Protein AF-A0A151X798-F1 (afdb_monomer_lite)

Foldseek 3Di:
DVVVVVQVVVLVPPFQCQPPQAWPCPVPPDDPVPDDPVCPVRRGDDDPVRTDPHDDDDDCVVVVVVVVVPDDDDPDDDPDDDPDDD

InterPro domains:
  IPR026507 Piercer of microtubule wall 1/2 [PF14892] (19-84)
  IPR026507 Piercer of microtubule wall 1/2 [PTHR20899] (20-84)

Organism: NCBI:txid64791

Sequence (86 aa):
MLYFLYYLLIINNFLCFSEIFKGYGQDNPPHPCYWRTSMNYGWYAPTIHTVPTFYYPQNHSFSAELGRAGMYRNCSLNTELDKSLL

Structure (mmCIF, N/CA/C/O backbone):
data_AF-A0A151X798-F1
#
_entry.id   AF-A0A151X798-F1
#
loop_
_atom_site.group_PDB
_atom_site.id
_atom_site.type_symbol
_atom_site.label_atom_id
_atom_site.label_alt_id
_atom_site.label_comp_id
_atom_site.label_asym_id
_atom_site.label_entity_id
_atom_site.label_seq_id
_atom_site.pdbx_PDB_ins_code
_atom_site.Cartn_x
_atom_site.Cartn_y
_atom_site.Cartn_z
_atom_site.occupancy
_atom_site.B_iso_or_equiv
_atom_site.auth_seq_id
_atom_site.auth_comp_id
_atom_site.auth_asym_id
_atom_site.auth_atom_id
_atom_site.pdbx_PDB_model_num
ATOM 1 N N . MET A 1 1 ? 3.402 21.560 11.782 1.00 53.75 1 MET A N 1
ATOM 2 C CA . MET A 1 1 ? 4.803 21.341 11.349 1.00 53.75 1 MET A CA 1
ATOM 3 C C . MET A 1 1 ? 5.203 19.861 11.373 1.00 53.75 1 MET A C 1
ATOM 5 O O . MET A 1 1 ? 5.638 19.365 10.347 1.00 53.75 1 MET A O 1
ATOM 9 N N . LEU A 1 2 ? 4.968 19.121 12.468 1.00 47.81 2 LEU A N 1
ATOM 10 C CA . LEU A 1 2 ? 5.270 17.675 12.569 1.00 47.81 2 LEU A CA 1
ATOM 11 C C . LEU A 1 2 ? 4.491 16.772 11.584 1.00 47.81 2 LEU A C 1
ATOM 13 O O . LEU A 1 2 ? 5.070 15.860 11.008 1.00 47.81 2 LEU A O 1
ATOM 17 N N . TYR A 1 3 ? 3.210 17.061 11.321 1.00 56.31 3 TYR A N 1
ATOM 18 C CA . TYR A 1 3 ? 2.392 16.299 10.359 1.00 56.31 3 TYR A CA 1
ATOM 19 C C . TYR A 1 3 ? 2.916 16.383 8.914 1.00 56.31 3 TYR A C 1
ATOM 21 O O . TYR A 1 3 ? 2.921 15.392 8.194 1.00 56.31 3 TYR A O 1
ATOM 29 N N . PHE A 1 4 ? 3.402 17.556 8.500 1.00 50.91 4 PHE A N 1
ATOM 30 C CA . PHE A 1 4 ? 3.936 17.784 7.154 1.00 50.91 4 PHE A CA 1
ATOM 31 C C . PHE A 1 4 ? 5.236 17.001 6.921 1.00 50.91 4 PHE A C 1
ATOM 33 O O . PHE A 1 4 ? 5.421 16.400 5.868 1.00 50.91 4 PHE A O 1
ATOM 40 N N . LEU A 1 5 ? 6.096 16.935 7.941 1.00 47.03 5 LEU A N 1
ATOM 41 C CA . LEU A 1 5 ? 7.342 16.168 7.901 1.00 47.03 5 LEU A CA 1
ATOM 42 C C . LEU A 1 5 ? 7.096 14.650 7.851 1.00 47.03 5 LEU A C 1
ATOM 44 O O . LEU A 1 5 ? 7.842 13.946 7.180 1.00 47.03 5 LEU A O 1
ATOM 48 N N . TYR A 1 6 ? 6.034 14.144 8.489 1.00 56.16 6 TYR A N 1
ATOM 49 C CA . TYR A 1 6 ? 5.659 12.724 8.424 1.00 56.16 6 TYR A CA 1
ATOM 50 C C . TYR A 1 6 ? 5.157 12.313 7.028 1.00 56.16 6 TYR A C 1
ATOM 52 O O . TYR A 1 6 ? 5.572 11.282 6.501 1.00 56.16 6 TYR A O 1
ATOM 60 N N . TYR A 1 7 ? 4.336 13.152 6.384 1.00 49.91 7 TYR A N 1
ATOM 61 C CA . TYR A 1 7 ? 3.930 12.942 4.987 1.00 49.91 7 TYR A CA 1
ATOM 62 C C . TYR A 1 7 ? 5.127 13.011 4.031 1.00 49.91 7 TYR A C 1
ATOM 64 O O . TYR A 1 7 ? 5.258 12.164 3.148 1.00 49.91 7 TYR A O 1
ATOM 72 N N . LEU A 1 8 ? 6.040 13.963 4.244 1.00 45.47 8 LEU A N 1
ATOM 73 C CA . LEU A 1 8 ? 7.268 14.073 3.459 1.00 45.47 8 LEU A CA 1
ATOM 74 C C . LEU A 1 8 ? 8.171 12.836 3.644 1.00 45.47 8 LEU A C 1
ATOM 76 O O . LEU A 1 8 ? 8.730 12.347 2.667 1.00 45.47 8 LEU A O 1
ATOM 80 N N . LEU A 1 9 ? 8.270 12.273 4.854 1.00 49.03 9 LEU A N 1
ATOM 81 C CA . LEU A 1 9 ? 9.073 11.076 5.143 1.00 49.03 9 LEU A CA 1
ATOM 82 C C . LEU A 1 9 ? 8.517 9.800 4.480 1.00 49.03 9 LEU A C 1
ATOM 84 O O . LEU A 1 9 ? 9.300 8.978 4.001 1.00 49.03 9 LEU A O 1
ATOM 88 N N . ILE A 1 10 ? 7.188 9.645 4.410 1.00 49.97 10 ILE A N 1
ATOM 89 C CA . ILE A 1 10 ? 6.537 8.508 3.730 1.00 49.97 10 ILE A CA 1
ATOM 90 C C . ILE A 1 10 ? 6.710 8.600 2.206 1.00 49.97 10 ILE A C 1
ATOM 92 O O . ILE A 1 10 ? 7.012 7.593 1.563 1.00 49.97 10 ILE A O 1
ATOM 96 N N . ILE A 1 11 ? 6.583 9.803 1.634 1.00 51.09 11 ILE A N 1
ATOM 97 C CA . ILE A 1 11 ? 6.814 10.044 0.200 1.00 51.09 11 ILE A CA 1
ATOM 98 C C . ILE A 1 11 ? 8.281 9.762 -0.167 1.00 51.09 11 ILE A C 1
ATOM 100 O O . ILE A 1 11 ? 8.542 9.114 -1.181 1.00 51.09 11 ILE A O 1
ATOM 104 N N . ASN A 1 12 ? 9.232 10.174 0.681 1.00 49.34 12 ASN A N 1
ATOM 105 C CA . ASN A 1 12 ? 10.661 9.950 0.441 1.00 49.34 12 ASN A CA 1
ATOM 106 C C . ASN A 1 12 ? 11.087 8.483 0.575 1.00 49.34 12 ASN A C 1
ATOM 108 O O . ASN A 1 12 ? 12.046 8.093 -0.078 1.00 49.34 12 ASN A O 1
ATOM 112 N N . ASN A 1 13 ? 10.394 7.665 1.375 1.00 52.09 13 ASN A N 1
ATOM 113 C CA . ASN A 1 13 ? 10.820 6.281 1.578 1.00 52.09 13 ASN A CA 1
ATOM 114 C C . ASN A 1 13 ? 10.131 5.265 0.675 1.00 52.09 13 ASN A C 1
ATOM 116 O O . ASN A 1 13 ? 10.808 4.313 0.357 1.00 52.09 13 ASN A O 1
ATOM 120 N N . PHE A 1 14 ? 8.860 5.399 0.262 1.00 52.16 14 PHE A N 1
ATOM 121 C CA . PHE A 1 14 ? 8.155 4.301 -0.441 1.00 52.16 14 PHE A CA 1
ATOM 122 C C . PHE A 1 14 ? 7.984 4.486 -1.960 1.00 52.16 14 PHE A C 1
ATOM 124 O O . PHE A 1 14 ? 7.834 3.503 -2.680 1.00 52.16 14 PHE A O 1
ATOM 131 N N . LEU A 1 15 ? 8.027 5.718 -2.475 1.00 53.69 15 LEU A N 1
ATOM 132 C CA . LEU A 1 15 ? 7.738 5.994 -3.893 1.00 53.69 15 LEU A CA 1
ATOM 133 C C . LEU A 1 15 ? 8.947 6.497 -4.687 1.00 53.69 15 LEU A C 1
ATOM 135 O O . LEU A 1 15 ? 8.993 6.314 -5.897 1.00 53.69 15 LEU A O 1
ATOM 139 N N . CYS A 1 16 ? 9.961 7.056 -4.027 1.00 55.22 16 CYS A N 1
ATOM 140 C CA . CYS A 1 16 ? 11.230 7.430 -4.654 1.00 55.22 16 CYS A CA 1
ATOM 141 C C . CYS A 1 16 ? 12.246 6.279 -4.512 1.00 55.22 16 CYS A C 1
ATOM 143 O O . CYS A 1 16 ? 13.235 6.379 -3.798 1.00 55.22 16 CYS A O 1
ATOM 145 N N . PHE A 1 17 ? 11.948 5.123 -5.109 1.00 58.25 17 PHE A N 1
ATOM 146 C CA . PHE A 1 17 ? 12.617 3.851 -4.783 1.00 58.25 17 PHE A CA 1
ATOM 147 C C . PHE A 1 17 ? 13.601 3.362 -5.862 1.00 58.25 17 PHE A C 1
ATOM 149 O O . PHE A 1 17 ? 13.956 2.186 -5.873 1.00 58.25 17 PHE A O 1
ATOM 156 N N . SER A 1 18 ? 14.062 4.233 -6.769 1.00 56.19 18 SER A N 1
ATOM 157 C CA . SER A 1 18 ? 14.971 3.814 -7.853 1.00 56.19 18 SER A CA 1
ATOM 158 C C . SER A 1 18 ? 16.319 3.287 -7.341 1.00 56.19 18 SER A C 1
ATOM 160 O O . SER A 1 18 ? 16.939 2.479 -8.024 1.00 56.19 18 SER A O 1
ATOM 162 N N . GLU A 1 19 ? 16.790 3.730 -6.172 1.00 63.66 19 GLU A N 1
ATOM 163 C CA . GLU A 1 19 ? 18.088 3.300 -5.625 1.00 63.66 19 GLU A CA 1
ATOM 164 C C . GLU A 1 19 ? 17.981 2.077 -4.699 1.00 63.66 19 GLU A C 1
ATOM 166 O O . GLU A 1 19 ? 18.943 1.325 -4.550 1.00 63.66 19 GLU A O 1
ATOM 171 N N . ILE A 1 20 ? 16.808 1.841 -4.101 1.00 71.31 20 ILE A N 1
ATOM 172 C CA . ILE A 1 20 ? 16.612 0.801 -3.078 1.00 71.31 20 ILE A CA 1
ATOM 173 C C . ILE A 1 20 ? 15.920 -0.448 -3.671 1.00 71.31 20 ILE A C 1
ATOM 175 O O . ILE A 1 20 ? 16.167 -1.564 -3.216 1.00 71.31 20 ILE A O 1
ATOM 179 N N . PHE A 1 21 ? 15.100 -0.309 -4.721 1.00 80.56 21 PHE A N 1
ATOM 180 C CA . PHE A 1 21 ? 14.387 -1.414 -5.372 1.00 80.56 21 PHE A CA 1
ATOM 181 C C . PHE A 1 21 ? 14.846 -1.536 -6.820 1.00 80.56 21 PHE A C 1
ATOM 183 O O . PHE A 1 21 ? 14.613 -0.653 -7.638 1.00 80.56 21 PHE A O 1
ATOM 190 N N . LYS A 1 22 ? 15.480 -2.665 -7.140 1.00 81.38 22 LYS A N 1
ATOM 191 C CA . LYS A 1 22 ? 16.101 -2.907 -8.449 1.00 81.38 22 LYS A CA 1
ATOM 192 C C . LYS A 1 22 ? 15.166 -3.581 -9.460 1.00 81.38 22 LYS A C 1
ATOM 194 O O . LYS A 1 22 ? 15.530 -3.701 -10.623 1.00 81.38 22 LYS A O 1
ATOM 199 N N . GLY A 1 23 ? 13.964 -3.978 -9.04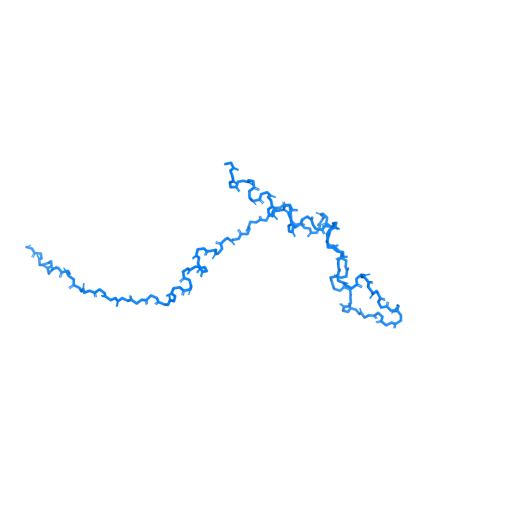0 1.00 83.62 23 GLY A N 1
ATOM 200 C CA . GLY A 1 23 ? 13.093 -4.8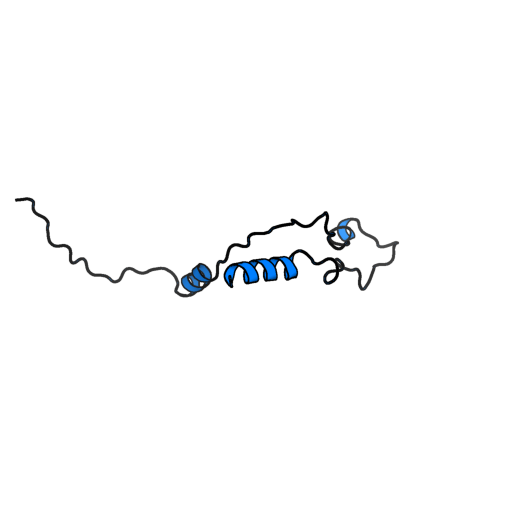70 -9.806 1.00 83.62 23 GLY A CA 1
ATOM 201 C C . GLY A 1 23 ? 13.241 -6.331 -9.378 1.00 83.62 23 GLY A C 1
ATOM 202 O O . GLY A 1 23 ? 14.150 -6.696 -8.630 1.00 83.62 23 GLY A O 1
ATOM 203 N N . TYR A 1 24 ? 12.316 -7.181 -9.813 1.00 86.94 24 TYR A N 1
ATOM 204 C CA . TYR A 1 24 ? 12.283 -8.590 -9.429 1.00 86.94 24 TYR A CA 1
ATOM 205 C C . TYR A 1 24 ? 13.237 -9.430 -10.285 1.00 86.94 24 TYR A C 1
ATOM 207 O O . TYR A 1 24 ? 13.243 -9.323 -11.507 1.00 86.94 24 TYR A O 1
ATOM 215 N N . GLY A 1 25 ? 14.014 -10.311 -9.644 1.00 84.44 25 GLY A N 1
ATOM 216 C CA . GLY A 1 25 ? 14.845 -11.302 -10.341 1.00 84.44 25 GLY A CA 1
ATOM 217 C C . GLY A 1 25 ? 16.151 -10.774 -10.948 1.00 84.44 25 GLY A C 1
ATOM 218 O O . GLY A 1 25 ? 16.841 -11.539 -11.615 1.00 84.44 25 GLY A O 1
ATOM 219 N N . GLN A 1 26 ? 16.520 -9.513 -10.687 1.00 84.88 26 GLN A N 1
ATOM 220 C CA . GLN A 1 26 ? 17.776 -8.916 -11.166 1.00 84.88 26 GLN A CA 1
ATOM 221 C C . GLN A 1 26 ? 19.032 -9.557 -10.562 1.00 84.88 26 GLN A C 1
ATOM 223 O O . GLN A 1 26 ? 20.066 -9.609 -11.221 1.00 84.88 26 GLN A O 1
ATOM 228 N N . ASP A 1 27 ? 18.956 -10.055 -9.324 1.00 85.75 27 ASP A N 1
ATOM 229 C CA . ASP A 1 27 ? 20.125 -10.598 -8.616 1.00 85.75 27 ASP A CA 1
ATOM 230 C C . ASP A 1 27 ? 20.573 -11.965 -9.157 1.00 85.75 27 ASP A C 1
ATOM 232 O O . ASP A 1 27 ? 21.711 -12.379 -8.944 1.00 85.75 27 ASP A O 1
ATOM 236 N N . ASN A 1 28 ? 19.689 -12.678 -9.861 1.00 87.50 28 ASN A N 1
ATOM 237 C CA . ASN A 1 28 ? 19.994 -13.967 -10.473 1.00 87.50 28 ASN A CA 1
ATOM 238 C C . ASN A 1 28 ? 19.243 -14.116 -11.805 1.00 87.50 28 ASN A C 1
ATOM 240 O O . ASN A 1 28 ? 18.202 -14.786 -11.860 1.00 87.50 28 ASN A O 1
ATOM 244 N N . PRO A 1 29 ? 19.729 -13.466 -12.875 1.00 88.88 29 PRO A N 1
ATOM 245 C CA . PRO A 1 29 ? 19.036 -13.472 -14.147 1.00 88.88 29 PRO A CA 1
ATOM 246 C C . PRO A 1 29 ? 19.051 -14.875 -14.775 1.00 88.88 29 PRO A C 1
ATOM 248 O O . PRO A 1 29 ? 20.090 -15.542 -14.795 1.00 88.88 29 PRO A O 1
ATOM 251 N N . PRO A 1 30 ? 17.911 -15.345 -15.313 1.00 89.81 30 PRO A N 1
ATOM 252 C CA . PRO A 1 30 ? 17.855 -16.619 -16.009 1.00 89.81 30 PRO A CA 1
ATOM 253 C C . PRO A 1 30 ? 18.652 -16.547 -17.314 1.00 89.81 30 PRO A C 1
ATOM 255 O O . PRO A 1 30 ? 18.793 -15.489 -17.929 1.00 89.81 30 PRO A O 1
ATOM 258 N N . HIS A 1 31 ? 19.131 -17.701 -17.776 1.00 92.62 31 HIS A N 1
ATOM 259 C CA . HIS A 1 31 ? 19.801 -17.783 -19.069 1.00 92.62 31 HIS A CA 1
ATOM 260 C C . HIS A 1 31 ? 18.871 -17.277 -20.193 1.00 92.62 31 HIS A C 1
ATOM 262 O O . HIS A 1 31 ? 17.695 -17.657 -20.204 1.00 92.62 31 HIS A O 1
ATOM 268 N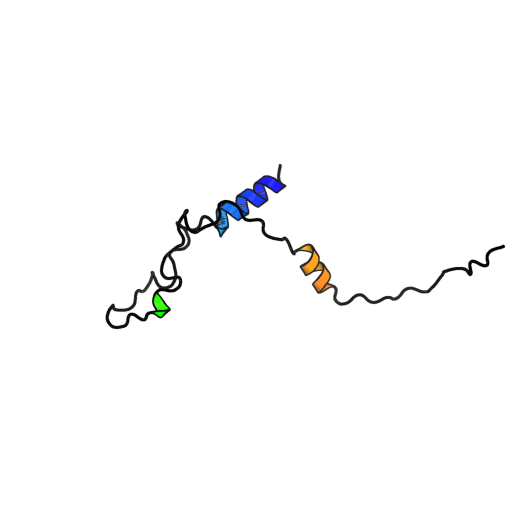 N . PRO A 1 32 ? 19.369 -16.498 -21.175 1.00 90.56 32 PRO A N 1
ATOM 269 C CA . PRO A 1 32 ? 18.535 -15.894 -22.219 1.00 90.56 32 PRO A CA 1
ATOM 270 C C . PRO A 1 32 ? 17.655 -16.886 -22.993 1.00 90.56 32 PRO A C 1
ATOM 272 O O . PRO A 1 32 ? 16.520 -16.568 -23.331 1.00 90.56 32 PRO A O 1
ATOM 275 N N . CYS A 1 33 ? 18.125 -18.119 -23.219 1.00 94.81 33 CYS A N 1
ATOM 276 C CA . CYS A 1 33 ? 17.323 -19.153 -23.892 1.00 94.81 33 CYS A CA 1
ATOM 277 C C . CYS A 1 33 ? 16.111 -19.648 -23.083 1.00 94.81 33 CYS A C 1
ATOM 279 O O . CYS A 1 33 ? 15.241 -20.298 -23.652 1.00 94.81 33 CYS A O 1
ATOM 281 N N . TYR A 1 34 ? 16.043 -19.360 -21.781 1.00 92.12 34 TYR A N 1
ATOM 282 C CA . TYR A 1 34 ? 14.908 -19.696 -20.913 1.00 92.12 34 TYR A CA 1
ATOM 283 C C . TYR A 1 34 ? 14.105 -18.455 -20.500 1.00 92.12 34 TYR A C 1
ATOM 285 O O . TYR A 1 34 ? 13.326 -18.506 -19.544 1.00 92.12 34 TYR A O 1
ATOM 293 N N . TRP A 1 35 ? 14.284 -17.339 -21.212 1.00 91.50 35 TRP A N 1
ATOM 294 C CA . TRP A 1 35 ? 13.524 -16.119 -20.981 1.00 91.50 35 TRP A CA 1
ATOM 295 C C . TRP A 1 35 ? 12.046 -16.316 -21.327 1.00 91.50 35 TRP A C 1
ATOM 297 O O . TRP A 1 35 ? 11.697 -16.769 -22.417 1.00 91.50 35 TRP A O 1
ATOM 307 N N . ARG A 1 36 ? 11.156 -15.954 -20.401 1.00 89.69 36 ARG A N 1
ATOM 308 C CA . ARG A 1 36 ? 9.699 -16.043 -20.577 1.00 89.69 36 ARG A CA 1
ATOM 309 C C . ARG A 1 36 ? 9.093 -14.650 -20.585 1.00 89.69 36 ARG A C 1
ATOM 311 O O . ARG A 1 36 ? 9.542 -13.771 -19.862 1.00 89.69 36 ARG A O 1
ATOM 318 N N . THR A 1 37 ? 8.011 -14.458 -21.331 1.00 91.75 37 THR A N 1
ATOM 319 C CA . THR A 1 37 ? 7.315 -13.160 -21.416 1.00 91.75 37 THR A CA 1
ATOM 320 C C . THR A 1 37 ? 6.807 -12.660 -20.064 1.00 91.75 37 THR A C 1
ATOM 322 O O . THR A 1 37 ? 6.818 -11.458 -19.816 1.00 91.75 37 THR A O 1
ATOM 325 N N . SER A 1 38 ? 6.427 -13.572 -19.165 1.00 91.00 38 SER A N 1
ATOM 326 C CA . SER A 1 38 ? 6.022 -13.248 -17.795 1.00 91.00 38 SER A CA 1
ATOM 327 C C . SER A 1 38 ? 7.155 -12.675 -16.943 1.00 91.00 38 SER A C 1
ATOM 329 O O . SER A 1 38 ? 6.877 -11.916 -16.021 1.00 91.00 38 SER A O 1
ATOM 331 N N . MET A 1 39 ? 8.419 -12.982 -17.261 1.00 90.12 39 MET A N 1
ATOM 332 C CA . MET A 1 39 ? 9.580 -12.455 -16.534 1.00 90.12 39 MET A CA 1
ATOM 333 C C . MET A 1 39 ? 9.767 -10.955 -16.749 1.00 90.12 39 MET A C 1
ATOM 335 O O . MET A 1 39 ? 10.385 -10.319 -15.911 1.00 90.12 39 MET A O 1
ATOM 339 N N . ASN A 1 40 ? 9.201 -10.375 -17.815 1.00 89.50 40 ASN A N 1
ATOM 340 C CA . ASN A 1 40 ? 9.248 -8.930 -18.045 1.00 89.50 40 ASN A CA 1
ATOM 341 C C . ASN A 1 40 ? 8.454 -8.139 -16.989 1.00 89.50 40 ASN A C 1
ATOM 343 O O . ASN A 1 40 ? 8.738 -6.963 -16.754 1.00 89.50 40 ASN A O 1
ATOM 347 N N . TYR A 1 41 ? 7.438 -8.750 -16.368 1.00 91.19 41 TYR A N 1
ATOM 348 C CA . TYR A 1 41 ? 6.597 -8.060 -15.396 1.00 91.19 41 TYR A CA 1
ATOM 349 C C . TYR A 1 41 ? 7.376 -7.766 -14.113 1.00 91.19 41 TYR A C 1
ATOM 351 O O . TYR A 1 41 ? 7.864 -8.673 -13.443 1.00 91.19 41 TYR A O 1
ATOM 359 N N . GLY A 1 42 ? 7.492 -6.478 -13.780 1.00 87.88 42 GLY A N 1
ATOM 360 C CA . GLY A 1 42 ? 8.236 -6.015 -12.611 1.00 87.88 42 GLY A CA 1
ATOM 361 C C . GLY A 1 42 ? 9.743 -6.299 -12.673 1.00 87.88 42 GLY A C 1
ATOM 362 O O . GLY A 1 42 ? 10.418 -6.165 -11.656 1.00 87.88 42 GLY A O 1
ATOM 363 N N . TRP A 1 43 ? 10.271 -6.667 -13.848 1.00 89.38 43 TRP A N 1
ATOM 364 C CA . TRP A 1 43 ? 11.707 -6.854 -14.066 1.00 89.38 43 TRP A CA 1
ATOM 365 C C . TRP A 1 43 ? 12.475 -5.562 -13.812 1.00 89.38 43 TRP A C 1
ATOM 367 O O . TRP A 1 43 ? 13.492 -5.569 -13.131 1.00 89.38 43 TRP A O 1
ATOM 377 N N . TYR A 1 44 ? 11.977 -4.449 -14.351 1.00 87.69 44 TYR A N 1
ATOM 378 C CA . TYR A 1 44 ? 12.624 -3.147 -14.252 1.00 87.69 44 TYR A CA 1
ATOM 379 C C . TYR A 1 44 ? 12.177 -2.391 -13.002 1.00 87.69 44 TYR A C 1
ATOM 381 O O . TYR A 1 44 ? 10.992 -2.370 -12.661 1.00 87.69 44 TYR A O 1
ATOM 389 N N . ALA A 1 45 ? 13.134 -1.726 -12.356 1.00 86.62 45 ALA A N 1
ATOM 390 C CA . ALA A 1 45 ? 12.856 -0.759 -11.306 1.00 86.62 45 ALA A CA 1
ATOM 391 C C . ALA A 1 45 ? 11.989 0.405 -11.831 1.00 86.62 45 ALA A C 1
ATOM 393 O O . ALA A 1 45 ? 12.146 0.823 -12.984 1.00 86.62 45 ALA A O 1
ATOM 394 N N . PRO A 1 46 ? 11.101 0.968 -10.994 1.00 84.00 46 PRO A N 1
ATOM 395 C CA . PRO A 1 46 ? 10.389 2.187 -11.328 1.00 84.00 46 PRO A CA 1
ATOM 396 C C . PRO A 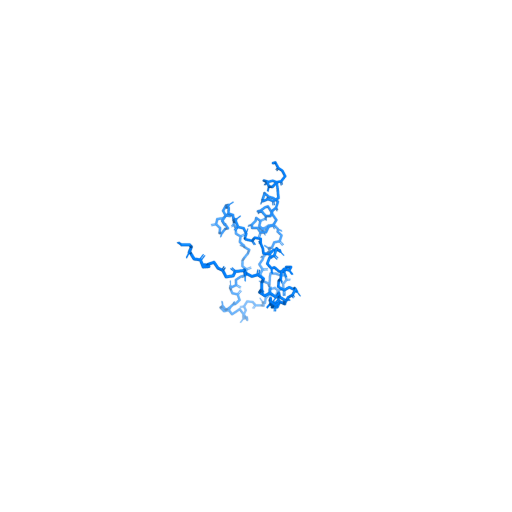1 46 ? 11.367 3.367 -11.406 1.00 84.00 46 PRO A C 1
ATOM 398 O O . PRO A 1 46 ? 12.312 3.476 -10.626 1.00 84.00 46 PRO A O 1
ATOM 401 N N . THR A 1 47 ? 11.113 4.277 -12.341 1.00 80.12 47 THR A N 1
ATOM 402 C CA . THR A 1 47 ? 11.869 5.523 -12.518 1.00 80.12 47 THR A CA 1
ATOM 403 C C . THR A 1 47 ? 11.059 6.723 -12.029 1.00 80.12 47 THR A C 1
ATOM 405 O O . THR A 1 47 ? 9.845 6.620 -11.817 1.00 80.12 47 THR A O 1
ATOM 408 N N . ILE A 1 48 ? 11.700 7.893 -11.927 1.00 79.25 48 ILE A N 1
ATOM 409 C CA . ILE A 1 48 ? 11.048 9.162 -11.551 1.00 79.25 48 ILE A CA 1
ATOM 410 C C . ILE A 1 48 ? 9.839 9.520 -12.430 1.00 79.25 48 ILE A C 1
ATOM 412 O O . ILE A 1 48 ? 8.965 10.263 -12.002 1.00 79.25 48 ILE A O 1
ATOM 416 N N . HIS A 1 49 ? 9.780 8.990 -13.655 1.00 83.75 49 HIS A N 1
ATOM 417 C CA . HIS A 1 49 ? 8.698 9.245 -14.606 1.00 83.75 49 HIS A CA 1
ATOM 418 C C . HIS A 1 49 ? 7.532 8.262 -14.467 1.00 83.75 49 HIS A C 1
ATOM 420 O O . HIS A 1 49 ? 6.466 8.494 -15.028 1.00 83.75 49 HIS A O 1
A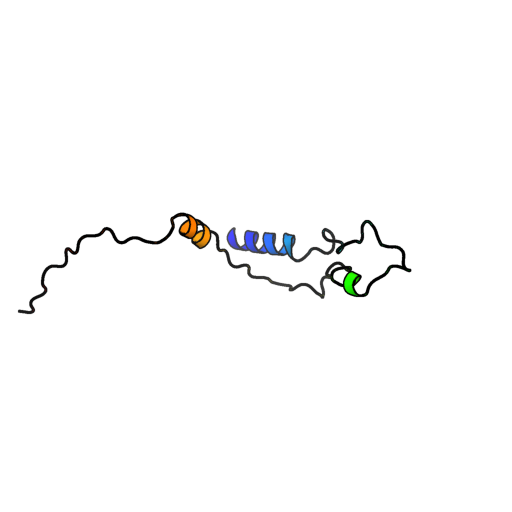TOM 426 N N . THR A 1 50 ? 7.729 7.157 -13.745 1.00 83.88 50 THR A N 1
ATOM 427 C CA . THR A 1 50 ? 6.698 6.128 -13.524 1.00 83.88 50 THR A CA 1
ATOM 428 C C . THR A 1 50 ? 6.024 6.236 -12.159 1.00 83.88 50 THR A C 1
ATOM 430 O O . THR A 1 50 ? 4.987 5.616 -11.944 1.00 83.88 50 THR A O 1
ATOM 433 N N . VAL A 1 51 ? 6.605 7.007 -11.235 1.00 79.94 51 VAL A N 1
ATOM 434 C CA . VAL A 1 51 ? 6.096 7.177 -9.868 1.00 79.94 51 VAL A CA 1
ATOM 435 C C . VAL A 1 51 ? 5.362 8.512 -9.728 1.00 79.94 51 VAL A C 1
ATOM 437 O O . VAL A 1 51 ? 5.766 9.502 -10.341 1.00 79.94 51 VAL A O 1
ATOM 440 N N . PRO A 1 52 ? 4.278 8.579 -8.937 1.00 79.94 52 PRO A N 1
ATOM 441 C CA . PRO A 1 52 ? 3.578 9.835 -8.709 1.00 79.94 52 PRO A CA 1
ATOM 442 C C . PRO A 1 52 ? 4.426 10.776 -7.846 1.00 79.94 52 PRO A C 1
ATOM 444 O O . PRO A 1 52 ? 5.062 10.354 -6.882 1.00 79.94 52 PRO A O 1
ATOM 447 N N . THR A 1 53 ? 4.383 12.075 -8.148 1.00 77.00 53 THR A N 1
ATOM 448 C CA . THR A 1 53 ? 5.084 13.108 -7.362 1.00 77.00 53 THR A CA 1
ATOM 449 C C . THR A 1 53 ? 4.514 13.253 -5.949 1.00 77.00 53 THR A C 1
ATOM 451 O O . THR A 1 53 ? 5.242 13.577 -5.015 1.00 77.00 53 THR A O 1
ATOM 454 N N . PHE A 1 54 ? 3.215 12.995 -5.780 1.00 75.00 54 PHE A N 1
ATOM 455 C CA . PHE A 1 54 ? 2.530 13.061 -4.493 1.00 75.00 54 PHE A CA 1
ATOM 456 C C . PHE A 1 54 ? 1.618 11.852 -4.308 1.00 75.00 54 PHE A C 1
ATOM 458 O O . PHE A 1 54 ? 0.936 11.422 -5.237 1.00 75.00 54 PHE A O 1
ATOM 465 N N . TYR A 1 55 ? 1.579 11.337 -3.083 1.00 77.12 55 TYR A N 1
ATOM 466 C CA . TYR A 1 55 ? 0.692 10.257 -2.672 1.00 77.12 55 TYR A CA 1
ATOM 467 C C . TYR A 1 55 ? 0.157 10.542 -1.274 1.00 77.12 55 TYR A C 1
ATOM 469 O O . TYR A 1 55 ? 0.900 10.962 -0.386 1.00 77.12 55 TYR A O 1
ATOM 477 N N . TYR A 1 56 ? -1.137 10.301 -1.086 1.00 78.88 56 TYR A N 1
ATOM 478 C CA . TYR A 1 56 ? -1.846 10.563 0.161 1.00 78.88 56 TYR A CA 1
ATOM 479 C C . TYR A 1 56 ? -2.345 9.234 0.736 1.00 78.88 56 TYR A C 1
ATOM 481 O O . TYR A 1 56 ? -3.469 8.826 0.436 1.00 78.88 56 TYR A O 1
ATOM 489 N N . PRO A 1 57 ? -1.516 8.518 1.520 1.00 80.31 57 PRO A N 1
ATOM 490 C CA . PRO A 1 57 ? -1.950 7.281 2.148 1.00 80.31 57 PRO A CA 1
ATOM 491 C C . PRO A 1 57 ? -3.075 7.564 3.141 1.00 80.31 57 PRO A C 1
ATOM 493 O O . PRO A 1 57 ? -3.021 8.523 3.914 1.00 80.31 57 PRO A O 1
ATOM 496 N N . GLN A 1 58 ? -4.075 6.690 3.162 1.00 84.75 58 GLN A N 1
ATOM 497 C CA . GLN A 1 58 ? -5.083 6.714 4.211 1.00 84.75 58 GLN A CA 1
ATOM 498 C C . GLN A 1 58 ? -4.531 6.028 5.461 1.00 84.75 58 GLN A C 1
ATOM 500 O O . GLN A 1 58 ? -4.010 4.914 5.405 1.00 84.75 58 GLN A O 1
ATOM 505 N N . ASN A 1 59 ? -4.636 6.706 6.603 1.00 86.00 59 ASN A N 1
ATOM 506 C CA . ASN A 1 59 ? -4.258 6.129 7.882 1.00 86.00 59 ASN A CA 1
ATOM 507 C C . ASN A 1 59 ? -5.449 5.373 8.478 1.00 86.00 59 ASN A C 1
ATOM 509 O O . ASN A 1 59 ? -6.430 5.981 8.904 1.00 86.00 59 ASN A O 1
ATOM 513 N N . HIS A 1 60 ? -5.333 4.049 8.543 1.00 89.62 60 HIS A N 1
ATOM 514 C CA . HIS A 1 60 ? -6.348 3.174 9.125 1.00 89.62 60 HIS A CA 1
ATOM 515 C C . HIS A 1 60 ? -6.028 2.746 10.565 1.00 89.62 60 HIS A C 1
ATOM 517 O O . HIS A 1 60 ? -6.688 1.846 11.075 1.00 89.62 60 HIS A O 1
ATOM 523 N N . SER A 1 61 ? -5.050 3.360 11.246 1.00 92.12 61 SER A N 1
AT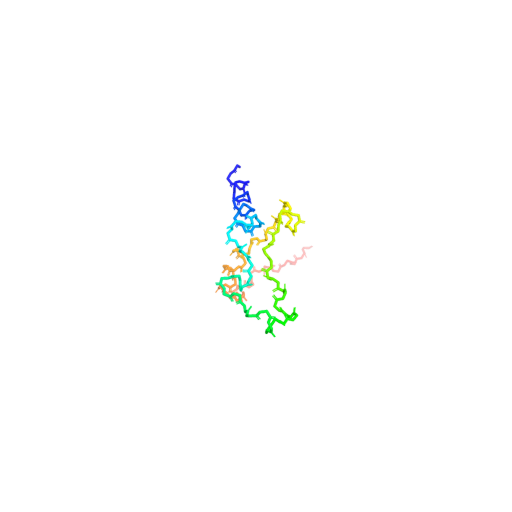OM 524 C CA . SER A 1 61 ? -4.642 2.946 12.598 1.00 92.12 61 SER A CA 1
ATOM 525 C C . SER A 1 61 ? -5.796 3.001 13.604 1.00 92.12 61 SER A C 1
ATOM 527 O O . SER A 1 61 ? -5.975 2.066 14.379 1.00 92.12 61 SER A O 1
ATOM 529 N N . PHE A 1 62 ? -6.626 4.047 13.539 1.00 92.38 62 PHE A N 1
ATOM 530 C CA . PHE A 1 62 ? -7.824 4.181 14.371 1.00 92.38 62 PHE A CA 1
ATOM 531 C C . PHE A 1 62 ? -8.825 3.042 14.131 1.00 92.38 62 PHE A C 1
ATOM 533 O O . PHE A 1 62 ? -9.269 2.388 15.071 1.00 92.38 62 PHE A O 1
ATOM 540 N N . SER A 1 63 ? -9.169 2.777 12.868 1.00 93.00 63 SER A N 1
ATOM 541 C CA . SER A 1 63 ? -10.121 1.722 12.510 1.00 93.00 63 SER A CA 1
ATOM 542 C C . SER A 1 63 ? -9.576 0.326 12.806 1.00 93.00 63 SER A C 1
ATOM 544 O O . SER A 1 63 ? -10.341 -0.546 13.203 1.00 93.00 63 SER A O 1
ATOM 546 N N . ALA A 1 64 ? -8.268 0.113 12.647 1.00 93.88 64 ALA A N 1
ATOM 547 C CA . ALA A 1 64 ? -7.607 -1.136 13.006 1.00 93.88 64 ALA A CA 1
ATOM 548 C C . ALA A 1 64 ? -7.706 -1.391 14.514 1.00 93.88 64 ALA A C 1
ATOM 550 O O . ALA A 1 64 ? -8.081 -2.489 14.915 1.00 93.88 64 ALA A O 1
ATOM 551 N N . GLU A 1 65 ? -7.441 -0.371 15.336 1.00 94.69 65 GLU A N 1
ATOM 552 C CA . GLU A 1 65 ? -7.601 -0.445 16.790 1.00 94.69 65 GLU A CA 1
ATOM 553 C C . GLU A 1 65 ? -9.047 -0.762 17.181 1.00 94.69 65 GLU A C 1
ATOM 555 O O . GLU A 1 65 ? -9.299 -1.710 17.925 1.00 94.69 65 GLU A O 1
ATOM 560 N N . LEU A 1 66 ? -10.005 -0.025 16.612 1.00 93.12 66 LEU A N 1
ATOM 561 C CA . LEU A 1 66 ? -11.430 -0.246 16.846 1.00 93.12 66 LEU A CA 1
ATOM 562 C C . LEU A 1 66 ? -11.869 -1.656 16.423 1.00 93.12 66 LEU A C 1
ATOM 564 O O . LEU A 1 66 ? -12.642 -2.297 17.127 1.00 93.12 66 LEU A O 1
ATOM 568 N N . GLY A 1 67 ? -11.340 -2.170 15.310 1.00 92.56 67 GLY A N 1
ATOM 569 C CA . GLY A 1 67 ? -11.613 -3.525 14.836 1.00 92.56 67 GLY A CA 1
ATOM 570 C C . GLY A 1 67 ? -11.190 -4.611 15.830 1.00 92.56 67 GLY A C 1
ATOM 571 O O . GLY A 1 67 ? -11.867 -5.634 15.932 1.00 92.56 67 GLY A O 1
ATOM 572 N N . ARG A 1 68 ? -10.129 -4.381 16.620 1.00 93.62 68 ARG A N 1
ATOM 573 C CA . ARG A 1 68 ? -9.703 -5.320 17.675 1.00 93.62 68 ARG A CA 1
ATOM 574 C C . ARG A 1 68 ? -10.688 -5.398 18.836 1.00 93.62 68 ARG A C 1
ATOM 576 O O . ARG A 1 68 ? -10.781 -6.446 19.466 1.00 93.62 68 ARG A O 1
ATOM 583 N N . ALA A 1 69 ? -11.425 -4.320 19.107 1.00 90.81 69 ALA A N 1
ATOM 584 C CA . ALA A 1 69 ? -12.449 -4.297 20.151 1.00 90.81 69 ALA A CA 1
ATOM 585 C C . ALA A 1 69 ? -13.691 -5.138 19.789 1.00 90.81 69 ALA A C 1
ATOM 587 O O . ALA A 1 69 ? -14.502 -5.443 20.663 1.00 90.81 69 ALA A O 1
ATOM 588 N N . GLY A 1 70 ? -13.823 -5.555 18.524 1.00 90.19 70 GLY A N 1
ATOM 589 C CA . GLY A 1 70 ? -14.905 -6.411 18.053 1.00 90.19 70 GLY A CA 1
ATOM 590 C C . GLY A 1 70 ? -16.209 -5.661 17.781 1.00 90.19 70 GLY A C 1
ATOM 591 O O . GLY A 1 70 ? -16.263 -4.436 17.679 1.00 90.19 70 GLY A O 1
ATOM 592 N N . MET A 1 71 ? -17.285 -6.425 17.601 1.00 92.06 71 MET A N 1
ATOM 593 C CA . MET A 1 71 ? -18.594 -5.873 17.259 1.00 92.06 71 MET A CA 1
ATOM 594 C C . MET A 1 71 ? -19.212 -5.144 18.457 1.00 92.06 71 MET A C 1
ATOM 596 O O . MET A 1 71 ? -19.285 -5.699 19.554 1.00 92.06 71 MET A O 1
ATOM 600 N N . TYR A 1 72 ? -19.720 -3.931 18.228 1.00 91.50 72 TYR A N 1
ATOM 601 C CA . TYR A 1 72 ? -20.443 -3.165 19.244 1.00 91.50 72 TYR A CA 1
ATOM 602 C C . TYR A 1 72 ? -21.621 -3.965 19.825 1.00 91.50 72 TYR A C 1
ATOM 604 O O . TYR A 1 72 ? -22.381 -4.616 19.100 1.00 91.50 72 TYR A O 1
ATOM 612 N N . ARG A 1 73 ? -21.793 -3.887 21.148 1.00 90.81 73 ARG A N 1
ATOM 613 C CA . ARG A 1 73 ? -22.920 -4.476 21.877 1.00 90.81 73 ARG A CA 1
ATOM 614 C C . ARG A 1 73 ? -23.573 -3.389 22.717 1.00 90.81 73 ARG A C 1
ATOM 616 O O . ARG A 1 73 ? -22.907 -2.734 23.514 1.00 90.81 73 ARG A O 1
ATOM 623 N N . ASN A 1 74 ? -24.877 -3.205 22.535 1.00 91.94 74 ASN A N 1
ATOM 624 C CA . ASN A 1 74 ? -25.650 -2.330 23.400 1.00 91.94 74 ASN A CA 1
ATOM 625 C C . ASN A 1 74 ? -25.989 -3.081 24.698 1.00 91.94 74 ASN A C 1
ATOM 627 O O . ASN A 1 74 ? -26.658 -4.111 24.654 1.00 91.94 74 ASN A O 1
ATOM 631 N N . CYS A 1 75 ? -25.509 -2.565 25.830 1.00 88.94 75 CYS A N 1
ATOM 632 C CA . CYS A 1 75 ? -25.820 -3.065 27.175 1.00 88.94 75 CYS A CA 1
ATOM 633 C C . CYS A 1 75 ? -26.484 -1.978 28.041 1.00 88.94 75 CYS A C 1
ATOM 635 O O . CYS A 1 75 ? -26.402 -2.029 29.267 1.00 88.94 75 CYS A O 1
ATOM 637 N N . SER A 1 76 ? -27.073 -0.950 27.420 1.00 91.94 76 SER A N 1
ATOM 638 C CA . SER A 1 76 ? -27.727 0.152 28.131 1.00 91.94 76 SER A CA 1
ATOM 639 C C . SER A 1 76 ? -29.181 -0.179 28.458 1.00 91.94 76 SER A C 1
ATOM 641 O O . SER A 1 76 ? -29.839 -0.900 27.712 1.00 91.94 76 SER A O 1
ATOM 643 N N . LEU A 1 77 ? -29.699 0.403 29.539 1.00 91.31 77 LEU A N 1
ATOM 644 C CA . LEU A 1 77 ? -31.125 0.389 29.855 1.00 91.31 77 LEU A CA 1
ATOM 645 C C . LEU A 1 77 ? -31.797 1.638 29.273 1.00 91.31 77 LEU A C 1
ATOM 647 O O . LEU A 1 77 ? -31.226 2.726 29.323 1.00 91.31 77 LEU A O 1
ATOM 651 N N . ASN A 1 78 ? -33.019 1.499 28.763 1.00 88.88 78 ASN A N 1
ATOM 652 C CA . ASN A 1 78 ? -33.818 2.649 28.352 1.00 88.88 78 ASN A CA 1
ATOM 653 C C . ASN A 1 78 ? -34.274 3.422 29.594 1.00 88.88 78 ASN A C 1
ATOM 655 O O . ASN A 1 78 ? -35.031 2.899 30.409 1.00 88.88 78 ASN A O 1
ATOM 659 N N . THR A 1 79 ? -33.810 4.662 29.729 1.00 88.25 79 THR A N 1
ATOM 660 C CA . THR A 1 79 ? -34.172 5.574 30.828 1.00 88.25 79 THR A CA 1
ATOM 661 C C . THR A 1 79 ? -34.967 6.782 30.340 1.00 88.25 79 THR A C 1
ATOM 663 O O . THR A 1 79 ? -35.058 7.786 31.043 1.00 88.25 79 THR A O 1
ATOM 666 N N . GLU A 1 80 ? -35.479 6.738 29.109 1.00 89.69 80 GLU A N 1
ATOM 667 C CA . GLU A 1 80 ? -36.317 7.814 28.595 1.00 89.69 80 GLU A CA 1
ATOM 668 C C . GLU A 1 80 ? -37.631 7.854 29.385 1.00 89.69 80 GLU A C 1
ATOM 670 O O . GLU A 1 80 ? -38.314 6.841 29.533 1.00 89.69 80 GLU A O 1
ATOM 675 N N . LEU A 1 81 ? -37.951 9.027 29.935 1.00 87.06 81 LEU A N 1
ATOM 676 C CA . LEU A 1 81 ? -39.240 9.292 30.563 1.00 87.06 81 LEU A CA 1
ATOM 677 C C . LEU A 1 81 ? -40.266 9.587 29.473 1.00 87.06 81 LEU A C 1
ATOM 679 O O . LEU A 1 81 ? -39.944 10.259 28.491 1.00 87.06 81 LEU A O 1
ATOM 683 N N . ASP A 1 82 ? -41.494 9.111 29.669 1.00 84.62 82 ASP A N 1
ATOM 684 C CA . ASP A 1 82 ? -42.589 9.387 28.748 1.00 84.62 82 ASP A CA 1
ATOM 685 C C . ASP A 1 82 ? -42.809 10.899 28.626 1.00 84.62 82 ASP A C 1
ATOM 687 O O . ASP A 1 82 ? -43.118 11.593 29.599 1.00 84.62 82 ASP A O 1
ATOM 691 N N . LYS A 1 83 ? -42.615 11.410 27.411 1.00 82.19 83 LYS A N 1
ATOM 692 C CA . LYS A 1 83 ? -42.847 12.810 27.063 1.00 82.19 83 LYS A CA 1
ATOM 693 C C . LYS A 1 83 ? -44.305 12.943 26.646 1.00 82.19 83 LYS A C 1
ATOM 695 O O . LYS A 1 83 ? -44.593 13.208 25.479 1.00 82.19 83 LYS A O 1
ATOM 700 N N . SER A 1 84 ? -45.227 12.743 27.583 1.00 80.00 84 SER A N 1
ATOM 701 C CA . SER A 1 84 ? -46.597 13.186 27.350 1.00 80.00 84 SER A CA 1
ATOM 702 C C . SER A 1 84 ? -46.568 14.707 27.188 1.00 80.00 84 SER A C 1
ATOM 704 O O . SER A 1 84 ? -46.098 15.444 28.057 1.00 80.00 84 SER A O 1
ATOM 706 N N . LEU A 1 85 ? -46.969 15.173 26.004 1.00 70.75 85 LEU A N 1
ATOM 707 C CA . LEU A 1 85 ? -47.184 16.590 25.756 1.00 70.75 85 LEU A CA 1
ATOM 708 C C . LEU A 1 85 ? -48.383 17.015 26.608 1.00 70.75 85 LEU A C 1
ATOM 710 O O . LEU A 1 85 ? -49.439 16.386 26.526 1.00 70.75 85 LEU A O 1
ATOM 714 N N . LEU A 1 86 ? -48.168 18.035 27.442 1.00 57.44 86 LEU A N 1
ATOM 715 C CA . LEU A 1 86 ? -49.224 18.773 28.139 1.00 57.44 86 LEU A CA 1
ATOM 716 C C . LEU A 1 86 ? -50.299 19.262 27.162 1.00 57.44 86 LEU A C 1
ATOM 718 O O . LEU A 1 86 ? -49.914 19.748 26.072 1.00 57.44 86 LEU A O 1
#

pLDDT: mean 78.99, std 15.4, range [45.47, 94.81]

Radius of gyration: 26.24 Å; chains: 1; bounding box: 69×41×55 Å

Secondary structure (DSSP, 8-state):
-HHHHHHHHHHHHHT--TTT---TTTTSPPPGGG--GGGGTTTSPP-TTTS-S-------HHHHHHHHT-S--------PPP----